Protein AF-A0AAV7DF45-F1 (afdb_monomer_lite)

Foldseek 3Di:
DVVVVVVLVVVVVVVVPPPDPDDDDDPDQPDDDDDDDDDLQQVVPVVCPVVDPAAEAEDEDLVVVVVVLVVDADVVGQPPCCCVVPVVVVSVVSVVVVVVVVVRYHYDHPVDDPCVVCVVVVVVVVVSVVVVSD

InterPro domains:
  IPR027417 P-loop containing nucleoside triphosphate hydrolase [G3DSA:3.40.50.300] (1-129)
  IPR027417 P-loop containing nucleoside triphosphate hydrolase [SSF52540] (28-126)

Radius of gyration: 19.17 Å; chains: 1; bounding box: 37×29×60 Å

pLDDT: mean 87.9, std 15.44, range [40.44, 98.56]

Structure (mmCIF, N/CA/C/O backbone):
data_AF-A0AAV7DF45-F1
#
_entry.id   AF-A0AAV7DF45-F1
#
loop_
_atom_site.group_PDB
_atom_site.id
_atom_site.type_symbol
_atom_site.label_atom_id
_atom_site.label_alt_id
_atom_site.label_comp_id
_atom_site.label_asym_id
_atom_site.label_entity_id
_atom_site.label_seq_id
_atom_site.pdbx_PDB_ins_code
_atom_site.Cartn_x
_atom_site.Cartn_y
_atom_site.Cartn_z
_atom_site.occupancy
_atom_site.B_iso_or_equiv
_atom_site.auth_seq_id
_atom_site.auth_comp_id
_atom_site.auth_asym_id
_atom_site.auth_atom_id
_atom_site.pdbx_PDB_model_num
ATOM 1 N N . MET A 1 1 ? -12.153 -10.840 -4.370 1.00 81.19 1 MET A N 1
ATOM 2 C CA . MET A 1 1 ? -12.386 -9.988 -3.184 1.00 81.19 1 MET A CA 1
ATOM 3 C C . MET A 1 1 ? -13.538 -10.511 -2.330 1.00 81.19 1 MET A C 1
ATOM 5 O O . MET A 1 1 ? -13.431 -10.400 -1.124 1.00 81.19 1 MET A O 1
ATOM 9 N N . GLU A 1 2 ? -14.529 -11.211 -2.898 1.00 88.38 2 GLU A N 1
ATOM 10 C CA . GLU A 1 2 ? -15.596 -11.878 -2.118 1.00 88.38 2 GLU A CA 1
ATOM 11 C C . GLU A 1 2 ? -15.096 -12.849 -1.033 1.00 88.38 2 GLU A C 1
ATOM 13 O O . GLU A 1 2 ? -15.542 -12.775 0.105 1.00 88.38 2 GLU A O 1
ATOM 18 N N . ALA A 1 3 ? -14.129 -13.722 -1.343 1.00 90.75 3 ALA A N 1
ATOM 19 C CA . ALA A 1 3 ? -13.563 -14.637 -0.342 1.00 90.75 3 ALA A CA 1
ATOM 20 C C . ALA A 1 3 ? -12.912 -13.878 0.831 1.00 90.75 3 ALA A C 1
ATOM 22 O O . ALA A 1 3 ? -13.199 -14.162 1.988 1.00 90.75 3 ALA A O 1
ATOM 23 N N . MET A 1 4 ? -12.130 -12.835 0.524 1.00 90.81 4 MET A N 1
ATOM 24 C CA . MET A 1 4 ? -11.549 -11.938 1.528 1.00 90.81 4 MET A CA 1
ATOM 25 C C . MET A 1 4 ? -12.639 -11.268 2.377 1.00 90.81 4 MET A C 1
ATOM 27 O O . MET A 1 4 ? -12.496 -11.207 3.593 1.00 90.81 4 MET A O 1
ATOM 31 N N . MET A 1 5 ? -13.737 -10.805 1.772 1.00 91.38 5 MET A N 1
ATOM 32 C CA . MET A 1 5 ? -14.862 -10.245 2.528 1.00 91.38 5 MET A CA 1
ATOM 33 C C . MET A 1 5 ? -15.516 -11.254 3.451 1.00 91.38 5 MET A C 1
ATOM 35 O O . MET A 1 5 ? -15.799 -10.923 4.597 1.00 91.38 5 MET A O 1
ATOM 39 N N . SER A 1 6 ? -15.751 -12.473 2.971 1.00 92.06 6 SER A N 1
ATOM 40 C CA . SER A 1 6 ? -16.312 -13.544 3.789 1.00 92.06 6 SER A CA 1
ATOM 41 C C . SER A 1 6 ? -15.439 -13.803 5.019 1.00 92.06 6 SER A C 1
ATOM 43 O O . SER A 1 6 ? -15.954 -13.884 6.134 1.00 92.06 6 SER A O 1
ATOM 45 N N . ASP A 1 7 ? -14.119 -13.859 4.836 1.00 92.25 7 ASP A N 1
ATOM 46 C CA . ASP A 1 7 ? -13.169 -14.056 5.931 1.00 92.25 7 ASP A CA 1
ATOM 47 C C . ASP A 1 7 ? -13.180 -12.877 6.912 1.00 92.25 7 ASP A C 1
ATOM 49 O O . ASP A 1 7 ? -13.249 -13.075 8.125 1.00 92.25 7 ASP A O 1
ATOM 53 N N . ILE A 1 8 ? -13.163 -11.644 6.399 1.00 92.12 8 ILE A N 1
ATOM 54 C CA . ILE A 1 8 ? -13.236 -10.417 7.202 1.00 92.12 8 ILE A CA 1
ATOM 55 C C . ILE A 1 8 ? -14.508 -10.405 8.049 1.00 92.12 8 ILE A C 1
ATOM 57 O O . ILE A 1 8 ? -14.439 -10.218 9.264 1.00 92.12 8 ILE A O 1
ATOM 61 N N . LEU A 1 9 ? -15.666 -10.640 7.430 1.00 90.75 9 LEU A N 1
ATOM 62 C CA . LEU A 1 9 ? -16.949 -10.647 8.125 1.00 90.75 9 LEU A CA 1
ATOM 63 C C . LEU A 1 9 ? -16.987 -11.749 9.181 1.00 90.75 9 LEU A C 1
ATOM 65 O O . LEU A 1 9 ? -17.373 -11.471 10.312 1.00 90.75 9 LEU A O 1
ATOM 69 N N . SER A 1 10 ? -16.503 -12.953 8.858 1.00 91.12 10 SER A N 1
ATOM 70 C CA . SER A 1 10 ? -16.414 -14.056 9.817 1.00 91.12 10 SER A CA 1
ATOM 71 C C . SER A 1 10 ? -15.568 -13.690 11.040 1.00 91.12 10 SER A C 1
ATOM 73 O O . SER A 1 10 ? -15.953 -14.019 12.165 1.00 91.12 10 SER A O 1
ATOM 75 N N . ARG A 1 11 ? -14.430 -13.006 10.849 1.00 88.44 11 ARG A N 1
ATOM 76 C CA . ARG A 1 11 ? -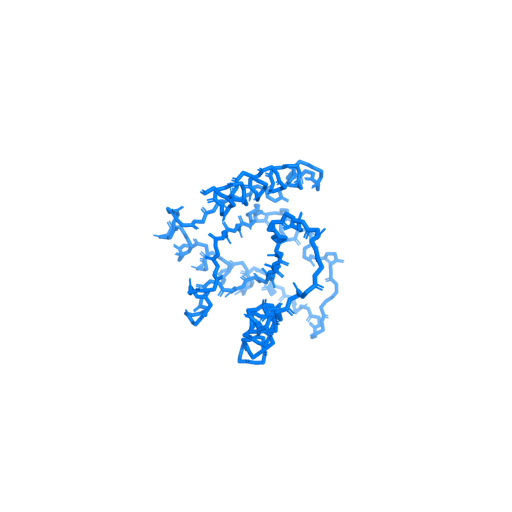13.569 -12.538 11.949 1.00 88.44 11 ARG A CA 1
ATOM 77 C C . ARG A 1 11 ? -14.282 -11.489 12.798 1.00 88.44 11 ARG A C 1
ATOM 79 O O . ARG A 1 11 ? -14.282 -11.598 14.020 1.00 88.44 11 ARG A O 1
ATOM 86 N N . ILE A 1 12 ? -14.938 -10.519 12.164 1.00 87.12 12 ILE A N 1
ATOM 87 C CA . ILE A 1 12 ? -15.689 -9.468 12.864 1.00 87.12 12 ILE A CA 1
ATOM 88 C C . ILE A 1 12 ? -16.836 -10.076 13.686 1.00 87.12 12 ILE A C 1
ATOM 90 O O . ILE A 1 12 ? -17.023 -9.709 14.845 1.00 87.12 12 ILE A O 1
ATOM 94 N N . THR A 1 13 ? -17.591 -11.029 13.131 1.00 85.06 13 THR A N 1
ATOM 95 C CA . THR A 1 13 ? -18.715 -11.664 13.837 1.00 85.06 13 THR A CA 1
ATOM 96 C C . THR A 1 13 ? -18.266 -12.567 14.978 1.00 85.06 13 THR A C 1
ATOM 98 O O . THR A 1 13 ? -18.916 -12.578 16.020 1.00 85.06 13 THR A O 1
ATOM 101 N N . GLN A 1 14 ? -17.150 -13.291 14.819 1.00 80.81 14 GLN A N 1
ATOM 102 C CA . GLN A 1 14 ? -16.627 -14.181 15.859 1.00 80.81 14 GLN A CA 1
ATOM 103 C C . GLN A 1 14 ? -16.321 -13.416 17.153 1.00 80.81 14 GLN A C 1
ATOM 105 O O . GLN A 1 14 ? -16.630 -13.908 18.232 1.00 80.81 14 GLN A O 1
ATOM 110 N N . HIS A 1 15 ? -15.778 -12.202 17.044 1.00 69.88 15 HIS A N 1
ATOM 111 C CA . HIS A 1 15 ? -15.448 -11.378 18.207 1.00 69.88 15 HIS A CA 1
ATOM 112 C C . HIS A 1 15 ? -16.638 -10.571 18.750 1.00 69.88 15 HIS A C 1
ATOM 114 O O . HIS A 1 15 ? -16.651 -10.259 19.937 1.00 69.88 15 HIS A O 1
ATOM 120 N N . LYS A 1 16 ? -17.675 -10.305 17.938 1.00 63.22 16 LYS A N 1
ATOM 121 C CA . LYS A 1 16 ? -18.944 -9.711 18.409 1.00 63.22 16 LYS A CA 1
ATOM 122 C C . LYS A 1 16 ? -19.823 -10.691 19.205 1.00 63.2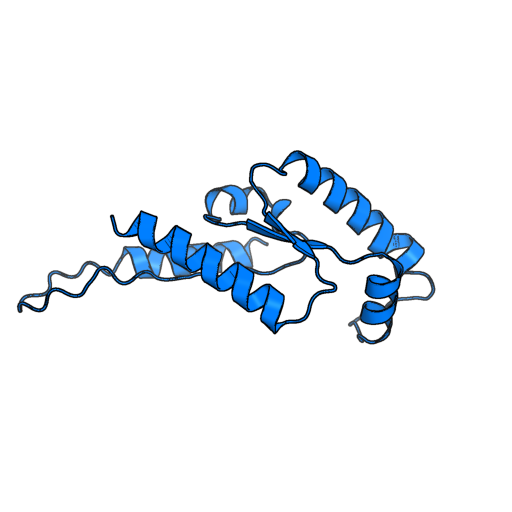2 16 LYS A C 1
ATOM 124 O O . LYS A 1 16 ? -20.678 -10.247 19.959 1.00 63.22 16 LYS A O 1
ATOM 129 N N . GLY A 1 17 ? -19.636 -12.005 19.042 1.00 51.41 17 GLY A N 1
ATOM 130 C CA . GLY A 1 17 ? -20.453 -13.054 19.674 1.00 51.41 17 GLY A CA 1
ATOM 131 C C . GLY A 1 17 ? -19.951 -13.586 21.025 1.00 51.41 17 GLY A C 1
ATOM 132 O O . GLY A 1 17 ? -20.523 -14.545 21.536 1.00 51.41 17 GLY A O 1
ATOM 133 N N . THR A 1 18 ? -18.890 -13.008 21.597 1.00 47.09 18 THR A N 1
ATOM 134 C CA . THR A 1 18 ? -18.217 -13.516 22.814 1.00 47.09 18 THR A CA 1
ATOM 135 C C . THR A 1 18 ? -18.643 -12.836 24.120 1.00 47.09 18 THR A C 1
ATOM 137 O O . THR A 1 18 ? -17.937 -12.937 25.119 1.00 47.09 18 THR A O 1
ATOM 140 N N . GLU A 1 19 ? -19.806 -12.186 24.167 1.00 48.19 19 GLU A N 1
ATOM 141 C CA . GLU A 1 19 ? -20.439 -11.807 25.438 1.00 48.19 19 GLU A CA 1
ATOM 142 C C . GLU A 1 19 ? -21.160 -13.029 26.041 1.00 48.19 19 GLU A C 1
ATOM 144 O O . GLU A 1 19 ? -22.374 -13.188 25.938 1.00 48.19 19 GLU A O 1
ATOM 149 N N . GLN A 1 20 ? -20.407 -13.954 26.646 1.00 44.03 20 GLN A N 1
ATOM 150 C CA . GLN A 1 20 ? -20.989 -14.957 27.547 1.00 44.03 20 GLN A CA 1
ATOM 151 C C . GLN A 1 20 ? -21.241 -14.341 28.935 1.00 44.03 20 GLN A C 1
ATOM 153 O O . GLN A 1 20 ? -20.422 -13.545 29.399 1.00 44.03 20 GLN A O 1
ATOM 158 N N . PRO A 1 21 ? -22.310 -14.739 29.654 1.00 40.44 21 PRO A N 1
ATOM 159 C CA . PRO A 1 21 ? -22.522 -14.326 31.036 1.00 40.44 21 PRO A CA 1
ATOM 160 C C . PRO A 1 21 ? -21.474 -15.001 31.931 1.00 40.44 21 PRO A C 1
ATOM 162 O O . PRO A 1 21 ? -21.650 -16.135 32.374 1.00 40.44 21 PRO A O 1
ATOM 165 N N . GLN A 1 22 ? -20.356 -14.321 32.185 1.00 47.09 22 GLN A N 1
ATOM 166 C CA . GLN A 1 22 ? -19.362 -14.791 33.142 1.00 47.09 22 GLN A CA 1
ATOM 167 C C . GLN A 1 22 ? -19.841 -14.499 34.567 1.00 47.09 22 GLN A C 1
ATOM 169 O O . GLN A 1 22 ? -19.788 -13.378 35.068 1.00 47.09 22 GLN A O 1
ATOM 174 N N . THR A 1 23 ? -20.320 -15.543 35.241 1.00 45.78 23 THR A N 1
ATOM 175 C CA . THR A 1 23 ? -20.281 -15.628 36.701 1.00 45.78 23 THR A CA 1
ATOM 176 C C . THR A 1 23 ? -18.821 -15.712 37.148 1.00 45.78 23 THR A C 1
ATOM 178 O O . THR A 1 23 ? -18.109 -16.603 36.685 1.00 45.78 23 THR A O 1
ATOM 181 N N . SER A 1 24 ? -18.441 -14.842 38.093 1.00 48.34 24 SER A N 1
ATOM 182 C CA . SER A 1 24 ? -17.138 -14.650 38.776 1.00 48.34 24 SER A CA 1
ATOM 183 C C . SER A 1 24 ? -16.428 -13.357 38.363 1.00 48.34 24 SER A C 1
ATOM 185 O O . SER A 1 24 ? -16.043 -13.161 37.218 1.00 48.34 24 SER A O 1
ATOM 187 N N . GLN A 1 25 ? -16.291 -12.464 39.341 1.00 50.81 25 GLN A N 1
ATOM 188 C CA . GLN A 1 25 ? -15.762 -11.109 39.241 1.00 50.81 25 GLN A CA 1
ATOM 189 C C . GLN A 1 25 ? -14.252 -11.089 38.949 1.00 50.81 25 GLN A C 1
ATOM 191 O O . GLN A 1 25 ? -13.446 -11.091 39.871 1.00 50.81 25 GLN A O 1
ATOM 196 N N . GLU A 1 26 ? -13.880 -10.935 37.684 1.00 49.22 26 GLU A N 1
ATOM 197 C CA . GLU A 1 26 ? -12.693 -10.175 37.288 1.00 49.22 26 GLU A CA 1
ATOM 198 C C . GLU A 1 26 ? -13.156 -9.170 36.232 1.00 49.22 26 GLU A C 1
ATOM 200 O O . GLU A 1 26 ? -13.694 -9.549 35.194 1.00 49.22 26 GLU A O 1
ATOM 205 N N . LYS A 1 27 ? -13.028 -7.865 36.512 1.00 45.59 27 LYS A N 1
ATOM 206 C CA . LYS A 1 27 ? -13.249 -6.830 35.494 1.00 45.59 27 LYS A CA 1
ATOM 207 C C . LYS A 1 27 ? -12.144 -6.987 34.451 1.00 45.59 27 LYS A C 1
ATOM 209 O O . LYS A 1 27 ? -11.067 -6.423 34.615 1.00 45.59 27 LYS A O 1
ATOM 214 N N . CYS A 1 28 ? -12.397 -7.785 33.420 1.00 47.97 28 CYS A N 1
ATOM 215 C CA . CYS A 1 28 ? -11.568 -7.784 32.230 1.00 47.97 28 CYS A CA 1
ATOM 216 C C . CYS A 1 28 ? -11.737 -6.400 31.593 1.00 47.97 28 CYS A C 1
ATOM 218 O O . CYS A 1 28 ? -12.858 -5.995 31.277 1.00 47.97 28 CYS A O 1
ATOM 220 N N . ASP A 1 29 ? -10.646 -5.643 31.508 1.00 58.66 29 ASP A N 1
ATOM 221 C CA . ASP A 1 29 ? -10.604 -4.385 30.762 1.00 58.66 29 ASP A CA 1
ATOM 222 C C . ASP A 1 29 ? -11.126 -4.656 29.336 1.00 58.66 29 ASP A C 1
ATOM 224 O O . ASP A 1 29 ? -10.844 -5.743 28.813 1.00 58.66 29 ASP A O 1
ATOM 228 N N . PRO A 1 30 ? -11.896 -3.758 28.691 1.00 61.81 30 PRO A N 1
ATOM 229 C CA . PRO A 1 30 ? -12.407 -4.002 27.347 1.00 61.81 30 PRO A CA 1
ATOM 230 C C . PRO A 1 30 ? -11.245 -4.322 26.401 1.00 61.81 30 PRO A C 1
ATOM 232 O O . PRO A 1 30 ? -10.439 -3.458 26.054 1.00 61.81 30 PRO A O 1
ATOM 235 N N . SER A 1 31 ? -11.115 -5.585 26.000 1.00 73.62 31 SER A N 1
ATOM 236 C CA . SER A 1 31 ? -10.023 -6.008 25.133 1.00 73.62 31 SER A CA 1
ATOM 237 C C . SER A 1 31 ? -10.305 -5.554 23.702 1.00 73.62 31 SER A C 1
ATOM 239 O O . SER A 1 31 ? -11.250 -6.026 23.068 1.00 73.62 31 SER A O 1
ATOM 241 N N . VAL A 1 32 ? -9.477 -4.649 23.178 1.00 83.06 32 VAL A N 1
ATOM 242 C CA . VAL A 1 32 ? -9.569 -4.180 21.789 1.00 83.06 32 VAL A CA 1
ATOM 243 C C . VAL A 1 32 ? -8.900 -5.199 20.866 1.00 83.06 32 VAL A C 1
ATOM 245 O O . VAL A 1 32 ? -7.722 -5.523 21.029 1.00 83.06 32 VAL A O 1
ATOM 248 N N . HIS A 1 33 ? -9.641 -5.693 19.875 1.00 87.56 33 HIS A N 1
ATOM 249 C CA . HIS A 1 33 ? -9.112 -6.565 18.826 1.00 87.56 33 HIS A CA 1
ATOM 250 C C . HIS A 1 33 ? -8.793 -5.757 17.565 1.00 87.56 33 HIS A C 1
ATOM 252 O O . HIS A 1 33 ? -9.588 -4.923 17.142 1.00 87.56 33 HIS A O 1
ATOM 258 N N . PHE A 1 34 ? -7.652 -6.041 16.934 1.00 90.44 34 PHE A N 1
ATOM 259 C CA . PHE A 1 34 ? -7.227 -5.385 15.697 1.00 90.44 34 PHE A CA 1
ATOM 260 C C . PHE A 1 34 ? -7.262 -6.362 14.523 1.00 90.44 34 PHE A C 1
ATOM 262 O O . PHE A 1 34 ? -6.749 -7.478 14.622 1.00 90.44 34 PHE A O 1
ATOM 269 N N . LEU A 1 35 ? -7.807 -5.914 13.392 1.00 93.62 35 LEU A N 1
ATOM 270 C CA . LEU A 1 35 ? -7.731 -6.607 12.110 1.00 93.62 35 LEU A CA 1
ATOM 271 C C . LEU A 1 35 ? -6.996 -5.711 11.110 1.00 93.62 35 LEU A C 1
ATOM 273 O O . LEU A 1 35 ? -7.460 -4.619 10.792 1.00 93.62 35 LEU A O 1
ATOM 277 N N . ILE A 1 36 ? -5.848 -6.173 10.613 1.00 95.00 36 ILE A N 1
ATOM 278 C CA . ILE A 1 36 ? -5.086 -5.478 9.570 1.00 95.00 36 ILE A CA 1
ATOM 279 C C . ILE A 1 36 ? -5.378 -6.159 8.238 1.00 95.00 36 ILE A C 1
ATOM 281 O O . ILE A 1 36 ? -5.153 -7.359 8.085 1.00 95.00 36 ILE A O 1
ATOM 285 N N . ILE A 1 37 ? -5.861 -5.379 7.275 1.00 95.62 37 ILE A N 1
ATOM 286 C CA . ILE A 1 37 ? -6.119 -5.824 5.906 1.00 95.62 37 ILE A CA 1
ATOM 287 C C . ILE A 1 37 ? -5.135 -5.076 5.007 1.00 95.62 37 ILE A C 1
ATOM 289 O O . ILE A 1 37 ? -5.096 -3.846 5.020 1.00 95.62 37 ILE A O 1
ATOM 293 N N . GLU A 1 38 ? -4.331 -5.812 4.242 1.00 95.50 38 GLU A N 1
ATOM 294 C CA . GLU A 1 38 ? -3.299 -5.248 3.368 1.00 95.50 38 GLU A CA 1
ATOM 295 C C . GLU A 1 38 ? -3.489 -5.698 1.913 1.00 95.50 38 GLU A C 1
ATOM 297 O O . GLU A 1 38 ? -3.977 -6.796 1.638 1.00 95.50 38 GLU A O 1
ATOM 302 N N . GLY A 1 39 ? -3.192 -4.800 0.975 1.00 95.56 39 GLY A N 1
ATOM 303 C CA . GLY A 1 39 ? -3.368 -5.034 -0.452 1.00 95.56 39 GLY A CA 1
ATOM 304 C C . GLY A 1 39 ? -3.302 -3.744 -1.270 1.00 95.56 39 GLY A C 1
ATOM 305 O O . GLY A 1 39 ? -3.607 -2.656 -0.787 1.00 95.56 39 GLY A O 1
ATOM 306 N N . PHE A 1 40 ? -2.916 -3.860 -2.541 1.00 94.62 40 PHE A N 1
ATOM 307 C CA . PHE A 1 40 ? -2.583 -2.706 -3.388 1.00 94.62 40 PHE A CA 1
ATOM 308 C C . PHE A 1 40 ? -3.782 -2.024 -4.076 1.00 94.62 40 PHE A C 1
ATOM 310 O O . PHE A 1 40 ? -3.580 -1.010 -4.733 1.00 94.62 40 PHE A O 1
ATOM 317 N N . LEU A 1 41 ? -5.003 -2.567 -3.957 1.00 94.25 41 LEU A N 1
ATOM 318 C CA . LEU A 1 41 ? -6.241 -2.013 -4.547 1.00 94.25 41 LEU A CA 1
ATOM 319 C C . LEU A 1 41 ? -7.457 -2.096 -3.603 1.00 94.25 41 LEU A C 1
ATOM 321 O O . LEU A 1 41 ? -8.598 -2.048 -4.062 1.00 94.25 41 LEU A O 1
ATOM 325 N N . LEU A 1 42 ? -7.243 -2.240 -2.290 1.00 93.50 42 LEU A N 1
ATOM 326 C CA . LEU A 1 42 ? -8.328 -2.481 -1.324 1.00 93.50 42 LEU A CA 1
ATOM 327 C C . LEU A 1 42 ? -9.446 -1.430 -1.404 1.00 93.50 42 LEU A C 1
ATOM 329 O O . LEU A 1 42 ? -10.623 -1.773 -1.425 1.00 93.50 42 LEU A O 1
ATOM 333 N N . TYR A 1 43 ? -9.074 -0.156 -1.521 1.00 91.75 43 TYR A N 1
ATOM 334 C CA . TYR A 1 43 ? -10.001 0.981 -1.493 1.00 91.75 43 TYR A CA 1
ATOM 335 C C . TYR A 1 43 ? -10.826 1.168 -2.777 1.00 91.75 43 TYR A C 1
ATOM 337 O O . TYR A 1 43 ? -11.624 2.093 -2.866 1.00 91.75 43 TYR A O 1
ATOM 345 N N . HIS A 1 44 ? -10.653 0.314 -3.790 1.00 89.38 44 HIS A N 1
ATOM 346 C CA . HIS A 1 44 ? -11.556 0.281 -4.949 1.00 89.38 44 HIS A CA 1
ATOM 347 C C . HIS A 1 44 ? -12.790 -0.579 -4.710 1.00 89.38 44 HIS A C 1
ATOM 349 O O . HIS A 1 44 ? -13.808 -0.436 -5.394 1.00 89.38 44 HIS A O 1
ATOM 355 N N . TYR A 1 45 ? -12.695 -1.511 -3.773 1.00 91.06 45 TYR A N 1
ATOM 356 C CA . TYR A 1 45 ? -13.739 -2.478 -3.546 1.00 91.06 45 TYR A CA 1
ATOM 357 C C . TYR A 1 45 ? -14.694 -1.952 -2.480 1.00 91.06 45 TYR A C 1
ATOM 359 O O . TYR A 1 45 ? -14.501 -2.154 -1.286 1.00 91.06 45 TYR A O 1
ATOM 367 N N . LYS A 1 46 ? -15.736 -1.262 -2.957 1.00 89.94 46 LYS A N 1
ATOM 368 C CA . LYS A 1 46 ? -16.730 -0.543 -2.144 1.00 89.94 46 LYS A CA 1
ATOM 369 C C . LYS A 1 46 ? -17.256 -1.299 -0.916 1.00 89.94 46 LYS A C 1
ATOM 371 O O . LYS A 1 46 ? -17.425 -0.647 0.106 1.00 89.94 46 LYS A O 1
ATOM 376 N N . PRO A 1 47 ? -17.494 -2.628 -0.943 1.00 91.00 47 PRO A N 1
ATOM 377 C CA . PRO A 1 47 ? -17.950 -3.327 0.261 1.00 91.00 47 PRO A CA 1
ATOM 378 C C . PRO A 1 47 ? -16.970 -3.267 1.445 1.00 91.00 47 PRO A C 1
ATOM 380 O O . PRO A 1 47 ? -17.389 -3.450 2.582 1.00 91.00 47 PRO A O 1
ATOM 383 N N . LEU A 1 48 ? -15.682 -2.984 1.212 1.00 89.81 48 LEU A N 1
ATOM 384 C CA . LEU A 1 48 ? -14.705 -2.758 2.282 1.00 89.81 48 LEU A CA 1
ATOM 385 C C . LEU A 1 48 ? -14.782 -1.354 2.899 1.00 89.81 48 LEU A C 1
ATOM 387 O O . LEU A 1 48 ? -14.213 -1.137 3.968 1.00 89.81 48 LEU A O 1
ATOM 391 N N . ASP A 1 49 ? -15.465 -0.394 2.270 1.00 88.62 49 ASP A N 1
ATOM 392 C CA . ASP A 1 49 ? -15.490 0.991 2.755 1.00 88.62 49 ASP A CA 1
ATOM 393 C C . ASP A 1 49 ? -16.098 1.103 4.155 1.00 88.62 49 ASP A C 1
ATOM 395 O O . ASP A 1 49 ? -15.669 1.957 4.927 1.00 88.62 49 ASP A O 1
ATOM 399 N N . GLU A 1 50 ? -17.041 0.227 4.500 1.00 87.25 50 GLU A N 1
ATOM 400 C CA . GLU A 1 50 ? -17.706 0.187 5.809 1.00 87.25 50 GLU A CA 1
ATOM 401 C C . GLU A 1 50 ? -16.912 -0.590 6.872 1.00 87.25 50 GLU A C 1
ATOM 403 O O . GLU A 1 50 ? -17.272 -0.566 8.045 1.00 87.25 50 GLU A O 1
ATOM 408 N N . VAL A 1 51 ? -15.830 -1.272 6.479 1.00 90.50 51 VAL A N 1
ATOM 409 C CA . VAL A 1 51 ? -15.029 -2.119 7.377 1.00 90.50 51 VAL A CA 1
ATOM 410 C C . VAL A 1 51 ? -13.867 -1.355 8.013 1.00 90.50 51 VAL A C 1
ATOM 412 O O . VAL A 1 51 ? -13.449 -1.684 9.118 1.00 90.50 51 VAL A O 1
ATOM 415 N N . PHE A 1 52 ? -13.298 -0.365 7.322 1.00 92.44 52 PHE A N 1
ATOM 416 C CA . PHE A 1 52 ? -12.070 0.281 7.787 1.00 92.44 52 PHE A CA 1
ATOM 417 C C . PHE A 1 52 ? -12.327 1.419 8.781 1.00 92.44 52 PHE A C 1
ATOM 419 O O . PHE A 1 52 ? -12.848 2.476 8.398 1.00 92.44 52 PHE A O 1
ATOM 426 N N . ASP A 1 53 ? -11.810 1.256 9.998 1.00 92.44 53 ASP A N 1
ATOM 427 C CA . ASP A 1 53 ? -11.677 2.340 10.977 1.00 92.44 53 ASP A CA 1
ATOM 428 C C . ASP A 1 53 ? -10.552 3.308 10.580 1.00 92.44 53 ASP A C 1
ATOM 430 O O . ASP A 1 53 ? -10.762 4.514 10.494 1.00 92.44 53 ASP A O 1
ATOM 434 N N . GLN A 1 54 ? -9.376 2.765 10.243 1.00 94.00 54 GLN A N 1
ATOM 435 C CA . GLN A 1 54 ? -8.194 3.515 9.808 1.00 94.00 54 GLN A CA 1
ATOM 436 C C . GLN A 1 54 ? -7.740 3.067 8.414 1.00 94.00 54 GLN A C 1
ATOM 438 O O . GLN A 1 54 ? -7.834 1.891 8.058 1.00 94.00 54 GLN A O 1
ATOM 443 N N . ARG A 1 55 ? -7.232 4.008 7.608 1.00 96.44 55 ARG A N 1
ATOM 444 C CA . ARG A 1 55 ? -6.753 3.754 6.238 1.00 96.44 55 ARG A CA 1
ATOM 445 C C . ARG A 1 55 ? -5.374 4.372 6.033 1.00 96.44 55 ARG A C 1
ATOM 447 O O . ARG A 1 55 ? -5.196 5.572 6.237 1.00 96.44 55 ARG A O 1
ATOM 454 N N . TYR A 1 56 ? -4.429 3.562 5.568 1.00 97.44 56 TYR A N 1
ATOM 455 C CA . TYR A 1 56 ? -3.052 3.965 5.296 1.00 97.44 56 TYR A CA 1
ATOM 456 C C . TYR A 1 56 ? -2.690 3.642 3.850 1.00 97.44 56 TYR A C 1
ATOM 458 O O . TYR A 1 56 ? -2.980 2.552 3.360 1.00 97.44 56 TYR A O 1
ATOM 466 N N . PHE A 1 57 ? -2.015 4.567 3.172 1.00 97.69 57 PHE A N 1
ATOM 467 C CA . PHE A 1 57 ? -1.614 4.392 1.780 1.00 97.69 57 PHE A CA 1
ATOM 468 C C . PHE A 1 57 ? -0.130 4.697 1.588 1.00 97.69 57 PHE A C 1
ATOM 470 O O . PHE A 1 57 ? 0.296 5.847 1.682 1.00 97.69 57 PHE A O 1
ATOM 477 N N . LEU A 1 58 ? 0.667 3.668 1.295 1.00 97.94 58 LEU A N 1
ATOM 478 C CA . LEU A 1 58 ? 2.099 3.821 1.036 1.00 97.94 58 LEU A CA 1
ATOM 479 C C . LEU A 1 58 ? 2.345 4.348 -0.381 1.00 97.94 58 LEU A C 1
ATOM 481 O O . LEU A 1 58 ? 1.901 3.770 -1.373 1.00 97.94 58 LEU A O 1
ATOM 485 N N . THR A 1 59 ? 3.113 5.428 -0.478 1.00 97.75 59 THR A N 1
ATOM 486 C CA . THR A 1 59 ? 3.564 6.004 -1.746 1.00 97.75 59 THR A CA 1
ATOM 487 C C . THR A 1 59 ? 5.064 5.824 -1.906 1.00 97.75 59 THR A C 1
ATOM 489 O O . THR A 1 59 ? 5.823 5.989 -0.957 1.00 97.75 59 THR A O 1
ATOM 492 N N . VAL A 1 60 ? 5.504 5.466 -3.110 1.00 98.06 60 VAL A N 1
ATOM 493 C CA . VAL A 1 60 ? 6.925 5.331 -3.449 1.00 98.06 60 VAL A CA 1
ATOM 494 C C . VAL A 1 60 ? 7.147 6.016 -4.800 1.00 98.06 60 VAL A C 1
ATOM 496 O O . VAL A 1 60 ? 6.342 5.799 -5.710 1.00 98.06 60 VAL A O 1
ATOM 499 N N . PRO A 1 61 ? 8.194 6.846 -4.962 1.00 98.25 61 PRO A N 1
ATOM 500 C CA . PRO A 1 61 ? 8.535 7.440 -6.251 1.00 98.25 61 PRO A CA 1
ATOM 501 C C . PRO A 1 61 ? 8.802 6.380 -7.324 1.00 98.25 61 PRO A C 1
ATOM 503 O O . PRO A 1 61 ? 9.259 5.279 -7.017 1.00 98.25 61 PRO A O 1
ATOM 506 N N . TYR A 1 62 ? 8.552 6.740 -8.585 1.00 98.56 62 TYR A N 1
ATOM 507 C CA . TYR A 1 62 ? 8.670 5.856 -9.750 1.00 98.56 62 TYR A CA 1
ATOM 508 C C . TYR A 1 62 ? 9.970 5.040 -9.761 1.00 98.56 62 TYR A C 1
ATOM 510 O O . TYR A 1 62 ? 9.913 3.813 -9.806 1.00 98.56 62 TYR A O 1
ATOM 518 N N . GLU A 1 63 ? 11.121 5.710 -9.650 1.00 98.44 63 GLU A N 1
ATOM 519 C CA . GLU A 1 63 ? 12.436 5.062 -9.755 1.00 98.44 63 GLU A CA 1
ATOM 520 C C . GLU A 1 63 ? 12.644 4.002 -8.673 1.00 98.44 63 GLU A C 1
ATOM 522 O O . GLU A 1 63 ? 13.018 2.863 -8.953 1.00 98.44 63 GLU A O 1
ATOM 527 N N . GLU A 1 64 ? 12.325 4.343 -7.425 1.00 98.38 64 GLU A N 1
ATOM 528 C CA . GLU A 1 64 ? 12.476 3.420 -6.305 1.00 98.38 64 GLU A CA 1
ATOM 529 C C . GLU A 1 64 ? 11.462 2.270 -6.384 1.00 98.38 64 GLU A C 1
ATOM 531 O O . GLU A 1 64 ? 11.791 1.123 -6.081 1.00 98.38 64 GLU A O 1
ATOM 536 N N . CYS A 1 65 ? 10.238 2.540 -6.847 1.00 98.38 65 CYS A N 1
ATOM 537 C CA . CYS A 1 65 ? 9.227 1.509 -7.059 1.00 98.38 65 CYS A CA 1
ATOM 538 C C . CYS A 1 65 ? 9.665 0.517 -8.147 1.00 98.38 65 CYS A C 1
ATOM 540 O O . CYS A 1 65 ? 9.617 -0.696 -7.925 1.00 98.38 65 CYS A O 1
ATOM 542 N N . LYS A 1 66 ? 10.162 1.024 -9.282 1.00 98.31 66 LYS A N 1
ATOM 543 C CA . LYS A 1 66 ? 10.683 0.219 -10.391 1.00 98.31 66 LYS A CA 1
ATOM 544 C C . LYS A 1 66 ? 11.863 -0.635 -9.946 1.00 98.31 66 LYS A C 1
ATOM 546 O O . LYS A 1 66 ? 11.872 -1.837 -10.204 1.00 98.31 66 LYS A O 1
ATOM 551 N N . ARG A 1 67 ? 12.810 -0.039 -9.210 1.00 98.06 67 ARG A N 1
ATOM 552 C CA . ARG A 1 67 ? 13.976 -0.732 -8.645 1.00 98.06 67 ARG A CA 1
ATOM 553 C C . ARG A 1 67 ? 13.573 -1.842 -7.673 1.00 98.06 67 ARG A C 1
ATOM 555 O O . ARG A 1 67 ? 14.125 -2.931 -7.732 1.00 98.06 67 ARG A O 1
ATOM 562 N N . ARG A 1 68 ? 12.609 -1.605 -6.777 1.00 97.56 68 ARG A N 1
ATOM 563 C CA . ARG A 1 68 ? 12.108 -2.648 -5.861 1.00 97.56 68 ARG A CA 1
ATOM 564 C C . ARG A 1 68 ? 11.389 -3.760 -6.623 1.00 97.56 68 ARG A C 1
ATOM 566 O O . ARG A 1 68 ? 11.647 -4.934 -6.368 1.00 97.56 68 ARG A O 1
ATOM 573 N N . ARG A 1 69 ? 10.514 -3.407 -7.569 1.00 97.56 69 ARG A N 1
ATOM 574 C CA . ARG A 1 69 ? 9.751 -4.372 -8.372 1.00 97.56 69 ARG A CA 1
ATOM 575 C C . ARG A 1 69 ? 10.663 -5.277 -9.194 1.00 97.56 69 ARG A C 1
ATOM 577 O O . ARG A 1 69 ? 10.442 -6.480 -9.183 1.00 97.56 69 ARG A O 1
ATOM 584 N N . SER A 1 70 ? 11.708 -4.739 -9.822 1.00 95.94 70 SER A N 1
ATOM 585 C CA . SER A 1 70 ? 12.641 -5.540 -10.626 1.00 95.94 70 SER A CA 1
ATOM 586 C C . SER A 1 70 ? 13.434 -6.570 -9.814 1.00 95.94 70 SER A C 1
ATOM 588 O O . SER A 1 70 ? 13.909 -7.548 -10.381 1.00 95.94 70 SER A O 1
ATOM 590 N N . THR A 1 71 ? 13.549 -6.393 -8.492 1.00 96.88 71 THR A N 1
ATOM 591 C CA . THR A 1 71 ? 14.161 -7.393 -7.596 1.00 96.88 71 THR A CA 1
ATOM 592 C C . THR A 1 71 ? 13.197 -8.492 -7.145 1.00 96.88 71 THR A C 1
ATOM 594 O O . THR A 1 71 ? 13.628 -9.473 -6.541 1.00 96.88 71 THR A O 1
ATOM 597 N N . ARG A 1 72 ? 11.894 -8.347 -7.415 1.00 96.88 72 ARG A N 1
ATOM 598 C CA . ARG A 1 72 ? 10.864 -9.314 -7.030 1.00 96.88 72 ARG A CA 1
ATOM 599 C C . ARG A 1 72 ? 10.501 -10.199 -8.218 1.00 96.88 72 ARG A C 1
ATOM 601 O O . ARG A 1 72 ? 10.217 -9.705 -9.303 1.00 96.88 72 ARG A O 1
ATOM 608 N N . VAL A 1 73 ? 10.440 -11.508 -7.987 1.00 94.62 73 VAL A N 1
ATOM 609 C CA . VAL A 1 73 ? 9.941 -12.472 -8.976 1.00 94.62 73 VAL A CA 1
ATOM 610 C C . VAL A 1 73 ? 8.437 -12.651 -8.776 1.00 94.62 73 VAL A C 1
ATOM 612 O O . VAL A 1 73 ? 7.993 -12.988 -7.677 1.00 94.62 73 VAL A O 1
ATOM 615 N N . TYR A 1 74 ? 7.666 -12.380 -9.827 1.00 95.69 74 TYR A N 1
ATOM 616 C CA . TYR A 1 74 ? 6.224 -12.629 -9.894 1.00 95.69 74 TYR A CA 1
ATOM 617 C C . TYR A 1 74 ? 5.943 -13.942 -10.631 1.00 95.69 74 TYR A C 1
ATOM 619 O O . TYR A 1 74 ? 6.787 -14.416 -11.392 1.00 95.69 74 TYR A O 1
ATOM 627 N N . ASP A 1 75 ? 4.756 -14.506 -10.405 1.00 95.12 75 ASP A N 1
ATOM 628 C CA . ASP A 1 75 ? 4.230 -15.644 -11.157 1.00 95.12 75 ASP A CA 1
ATOM 629 C C . ASP A 1 75 ? 2.888 -15.252 -11.815 1.00 95.12 75 ASP A C 1
ATOM 631 O O . ASP A 1 75 ? 1.927 -14.963 -11.092 1.00 95.12 75 ASP A O 1
ATOM 635 N N . PRO A 1 76 ? 2.814 -15.167 -13.159 1.00 95.12 76 PRO A N 1
ATOM 636 C CA . PRO A 1 76 ? 3.934 -15.284 -14.099 1.00 95.12 76 PRO A CA 1
ATOM 637 C C . PRO A 1 76 ? 4.931 -14.108 -13.975 1.00 95.12 76 PRO A C 1
ATOM 639 O O . PRO A 1 76 ? 4.559 -13.040 -13.476 1.00 95.12 76 PRO A O 1
ATOM 642 N N . PRO A 1 77 ? 6.188 -14.263 -14.444 1.00 96.12 77 PRO A N 1
ATOM 643 C CA . PRO A 1 77 ? 7.160 -13.173 -14.451 1.00 96.12 77 PRO A CA 1
ATOM 644 C C . PRO A 1 77 ? 6.685 -11.971 -15.274 1.00 96.12 77 PRO A C 1
ATOM 646 O O . PRO A 1 77 ? 6.040 -12.130 -16.312 1.00 96.12 77 PRO A O 1
ATOM 649 N N . ASP A 1 78 ? 7.057 -10.766 -14.837 1.00 96.38 78 ASP A N 1
ATOM 650 C CA . ASP A 1 78 ? 6.754 -9.530 -15.563 1.00 96.38 78 ASP A CA 1
ATOM 651 C C . ASP A 1 78 ? 7.401 -9.568 -16.970 1.00 96.38 78 ASP A C 1
ATOM 653 O O . ASP A 1 78 ? 8.622 -9.742 -17.074 1.00 96.38 78 ASP A O 1
ATOM 657 N N . PRO A 1 79 ? 6.638 -9.379 -18.066 1.00 96.31 79 PRO A N 1
ATOM 658 C CA . PRO A 1 79 ? 7.223 -9.297 -19.399 1.00 96.31 79 PRO A CA 1
ATOM 659 C C . PRO A 1 79 ? 8.049 -8.005 -19.580 1.00 96.31 79 PRO A C 1
ATOM 661 O O . PRO A 1 79 ? 7.873 -7.033 -18.835 1.00 96.31 79 PRO A O 1
ATOM 664 N N . PRO A 1 80 ? 8.940 -7.939 -20.589 1.00 96.62 80 PRO A N 1
ATOM 665 C CA . PRO A 1 80 ? 9.707 -6.728 -20.877 1.00 96.62 80 PRO A CA 1
ATOM 666 C C . PRO A 1 80 ? 8.807 -5.493 -21.033 1.00 96.62 80 PRO A C 1
ATOM 668 O O . PRO A 1 80 ? 7.815 -5.520 -21.757 1.00 96.62 80 PRO A O 1
ATOM 671 N N . GLY A 1 81 ? 9.145 -4.403 -20.338 1.00 96.81 81 GLY A N 1
ATOM 672 C CA . GLY A 1 81 ? 8.386 -3.146 -20.377 1.00 96.81 81 GLY A CA 1
ATOM 673 C C . GLY A 1 81 ? 7.088 -3.129 -19.558 1.00 96.81 81 GLY A C 1
ATOM 674 O O . GLY A 1 81 ? 6.420 -2.097 -19.522 1.00 96.81 81 GLY A O 1
ATOM 675 N N . TYR A 1 82 ? 6.730 -4.211 -18.855 1.00 97.88 82 TYR A N 1
ATOM 676 C CA . TYR A 1 82 ? 5.459 -4.301 -18.123 1.00 97.88 82 TYR A CA 1
ATOM 677 C C . TYR A 1 82 ? 5.286 -3.232 -17.041 1.00 97.88 82 TYR A C 1
ATOM 679 O O . TYR A 1 82 ? 4.190 -2.698 -16.856 1.00 97.88 82 TYR A O 1
ATOM 687 N N . PHE A 1 83 ? 6.369 -2.879 -16.341 1.00 98.19 83 PHE A N 1
ATOM 688 C CA . PHE A 1 83 ? 6.301 -1.847 -15.312 1.00 98.19 83 PHE A CA 1
ATOM 689 C C . PHE A 1 83 ? 5.867 -0.495 -15.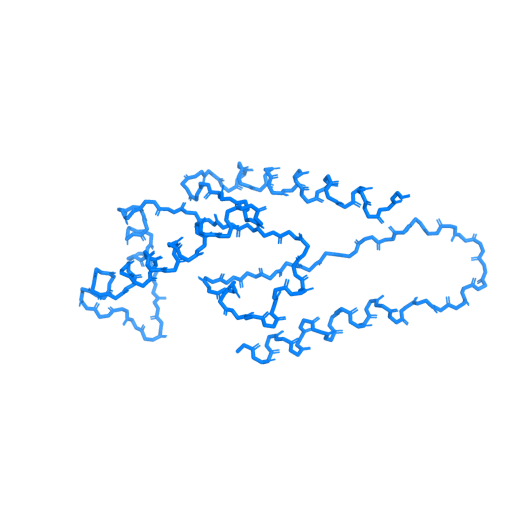894 1.00 98.19 83 PHE A C 1
ATOM 691 O O . PHE A 1 83 ? 4.940 0.134 -15.387 1.00 98.19 83 PHE A O 1
ATOM 698 N N . ASP A 1 84 ? 6.507 -0.090 -16.989 1.00 98.25 84 ASP A N 1
ATOM 699 C CA . ASP A 1 84 ? 6.297 1.210 -17.629 1.00 98.25 84 ASP A CA 1
ATOM 700 C C . ASP A 1 84 ? 4.991 1.255 -18.421 1.00 98.25 84 ASP A C 1
ATO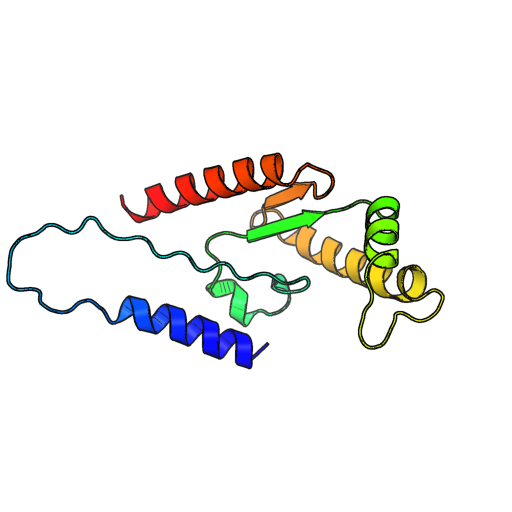M 702 O O . ASP A 1 84 ? 4.284 2.259 -18.398 1.00 98.25 84 ASP A O 1
ATOM 706 N N . GLY A 1 85 ? 4.660 0.157 -19.103 1.00 98.25 85 GLY A N 1
ATOM 707 C CA . GLY A 1 85 ? 3.483 0.067 -19.962 1.00 98.25 85 GLY A CA 1
ATOM 708 C C . GLY A 1 85 ? 2.183 -0.249 -19.224 1.00 98.25 85 GLY A C 1
ATOM 709 O O . GLY A 1 85 ? 1.112 0.023 -19.760 1.00 98.25 85 GLY A O 1
ATOM 710 N N . HIS A 1 86 ? 2.246 -0.823 -18.017 1.00 97.75 86 HIS A N 1
ATOM 711 C CA . HIS A 1 86 ? 1.049 -1.290 -17.315 1.00 97.75 86 HIS A CA 1
ATOM 712 C C . HIS A 1 86 ? 1.031 -0.942 -15.827 1.00 97.75 86 HIS A C 1
ATOM 714 O O . HIS A 1 86 ? 0.129 -0.240 -15.372 1.00 97.75 86 HIS A O 1
ATOM 720 N N . VAL A 1 87 ? 2.022 -1.400 -15.059 1.00 97.94 87 VAL A N 1
ATOM 721 C CA . VAL A 1 87 ? 1.996 -1.297 -13.588 1.00 97.94 87 VAL A CA 1
ATOM 722 C C . VAL A 1 87 ? 1.932 0.156 -13.129 1.00 97.94 87 VAL A C 1
ATOM 724 O O . VAL A 1 87 ? 1.068 0.512 -12.328 1.00 97.94 87 VAL A O 1
ATOM 727 N N . TRP A 1 88 ? 2.839 0.994 -13.628 1.00 98.44 88 TRP A N 1
ATOM 728 C CA . TRP A 1 88 ? 2.928 2.385 -13.210 1.00 98.44 88 TRP A CA 1
ATOM 729 C C . TRP A 1 88 ? 1.743 3.229 -13.697 1.00 98.44 88 TRP A C 1
ATOM 731 O O . TRP A 1 88 ? 1.144 3.903 -12.858 1.00 98.44 88 TRP A O 1
ATOM 741 N N . PRO A 1 89 ? 1.307 3.157 -14.973 1.00 98.50 89 PRO A N 1
ATOM 742 C CA . PRO A 1 89 ? 0.085 3.832 -15.412 1.00 98.50 89 PRO A CA 1
ATOM 743 C C . PRO A 1 89 ? -1.148 3.467 -14.572 1.00 98.50 89 PRO A C 1
ATOM 745 O O . PRO A 1 89 ? -1.908 4.349 -14.169 1.00 98.50 89 PRO A O 1
ATOM 748 N N . MET A 1 90 ? -1.320 2.181 -14.242 1.00 98.00 90 MET A N 1
ATOM 749 C CA . MET A 1 90 ? -2.430 1.724 -13.398 1.00 98.00 90 MET A CA 1
ATOM 750 C C . MET A 1 90 ? -2.307 2.220 -11.954 1.00 98.00 90 MET A C 1
ATOM 752 O O . MET A 1 90 ? -3.313 2.600 -11.355 1.00 98.00 90 MET A O 1
ATOM 756 N N . TYR A 1 91 ? -1.089 2.276 -11.406 1.00 97.62 91 TYR A N 1
ATOM 757 C CA . TYR A 1 91 ? -0.839 2.886 -10.101 1.00 97.62 91 TYR A CA 1
ATOM 758 C C . TYR A 1 91 ? -1.162 4.383 -10.088 1.00 97.62 91 TYR A C 1
ATOM 760 O O . TYR A 1 91 ? -1.796 4.843 -9.145 1.00 97.62 91 TYR A O 1
ATOM 768 N N . ILE A 1 92 ? -0.770 5.147 -11.114 1.00 97.88 92 ILE A N 1
ATOM 769 C CA . ILE A 1 92 ? -1.072 6.584 -11.188 1.00 97.88 92 ILE A CA 1
ATOM 770 C C . ILE A 1 92 ? -2.581 6.812 -11.203 1.00 97.88 92 ILE A C 1
ATOM 772 O O . ILE A 1 92 ? -3.078 7.584 -10.384 1.00 97.88 92 ILE A O 1
ATOM 776 N N . LYS A 1 93 ? -3.315 6.064 -12.037 1.00 96.62 93 LYS A N 1
ATOM 777 C CA . LYS A 1 93 ? -4.782 6.099 -12.046 1.00 96.62 93 LYS A CA 1
ATOM 778 C C . LYS A 1 93 ? -5.362 5.807 -10.658 1.00 96.62 93 LYS A C 1
ATOM 780 O O . LYS A 1 93 ? -6.202 6.554 -10.166 1.00 96.62 93 LYS A O 1
ATOM 785 N N . HIS A 1 94 ? -4.878 4.755 -9.998 1.00 95.50 94 HIS A N 1
ATOM 786 C CA . HIS A 1 94 ? -5.305 4.409 -8.643 1.00 95.50 94 HIS A CA 1
ATOM 787 C C . HIS A 1 94 ? -5.002 5.530 -7.636 1.00 95.50 94 HIS A C 1
ATOM 789 O O . HIS A 1 94 ? -5.867 5.928 -6.859 1.00 95.50 94 HIS A O 1
ATOM 795 N N . LYS A 1 95 ? -3.792 6.094 -7.670 1.00 95.62 95 LYS A N 1
ATOM 796 C CA . LYS A 1 95 ? -3.359 7.169 -6.773 1.00 95.62 95 LYS A CA 1
ATOM 797 C C . LYS A 1 95 ? -4.210 8.428 -6.945 1.00 95.62 95 LYS A C 1
ATOM 799 O O . LYS A 1 95 ? -4.552 9.062 -5.952 1.00 95.62 95 LYS A O 1
ATOM 804 N N . GLU A 1 96 ? -4.572 8.787 -8.173 1.00 95.56 96 GLU A N 1
ATOM 805 C CA . GLU A 1 96 ? -5.477 9.910 -8.443 1.00 95.56 96 GLU A CA 1
ATOM 806 C C . GLU A 1 96 ? -6.861 9.699 -7.822 1.00 95.56 96 GLU A C 1
ATOM 808 O O . GLU A 1 96 ? -7.445 10.638 -7.279 1.00 95.56 96 GLU A O 1
ATOM 813 N N . GLU A 1 97 ? -7.377 8.470 -7.857 1.00 93.75 97 GLU A N 1
ATOM 814 C CA . GLU A 1 97 ? -8.626 8.110 -7.184 1.00 93.75 97 GLU A CA 1
ATOM 815 C C . GLU A 1 97 ? -8.483 8.213 -5.655 1.00 93.75 97 GLU A C 1
ATOM 817 O O . GLU A 1 97 ? -9.357 8.780 -4.998 1.00 93.75 97 GLU A O 1
ATOM 822 N N . MET A 1 98 ? -7.350 7.784 -5.087 1.00 94.12 98 MET A N 1
ATOM 823 C CA . MET A 1 98 ? -7.080 7.895 -3.645 1.00 94.12 98 MET A CA 1
ATOM 824 C C . MET A 1 98 ? -6.891 9.338 -3.177 1.00 94.12 98 MET A C 1
ATOM 826 O O . MET A 1 98 ? -7.350 9.697 -2.094 1.00 94.12 98 MET A O 1
ATOM 830 N N . ASN A 1 99 ? -6.282 10.199 -3.995 1.00 92.44 99 ASN A N 1
ATOM 831 C CA . ASN A 1 99 ? -6.124 11.622 -3.681 1.00 92.44 99 ASN A CA 1
ATOM 832 C C . ASN A 1 99 ? -7.482 12.325 -3.504 1.00 92.44 99 ASN A C 1
ATOM 834 O O . ASN A 1 99 ? -7.606 13.233 -2.684 1.00 92.44 99 ASN A O 1
ATOM 838 N N . LYS A 1 100 ? -8.533 11.884 -4.211 1.00 91.88 100 LYS A N 1
ATOM 839 C CA . LYS A 1 100 ? -9.902 12.407 -4.023 1.00 91.88 100 LYS A CA 1
ATOM 840 C C . LYS A 1 100 ? -10.489 12.036 -2.656 1.00 91.88 100 LYS A C 1
ATOM 842 O O . LYS A 1 100 ? -11.399 12.708 -2.179 1.00 91.88 100 LYS A O 1
ATOM 847 N N . LEU A 1 101 ? -9.960 10.992 -2.021 1.00 86.38 101 LEU A N 1
ATOM 848 C CA . LEU A 1 101 ? -10.353 10.494 -0.703 1.00 86.38 101 LEU A CA 1
ATOM 849 C C . LEU A 1 101 ? -9.377 10.926 0.405 1.00 86.38 101 LEU A C 1
ATOM 851 O O . LEU A 1 101 ? -9.427 10.364 1.495 1.00 86.38 101 LEU A O 1
ATOM 855 N N . GLN A 1 102 ? -8.516 11.924 0.164 1.00 80.50 102 GLN A N 1
ATOM 856 C CA . GLN A 1 102 ? -7.432 12.317 1.080 1.00 80.50 102 GLN A CA 1
ATOM 857 C C . GLN A 1 102 ? -7.865 12.588 2.527 1.00 80.50 102 GLN A C 1
ATOM 859 O O . GLN A 1 102 ? -7.120 12.296 3.452 1.00 80.50 102 GLN A O 1
ATOM 864 N N . ASN A 1 103 ? -9.095 13.056 2.747 1.00 82.88 103 ASN A N 1
ATOM 865 C CA . ASN A 1 103 ? -9.616 13.305 4.096 1.00 82.88 103 ASN A CA 1
ATOM 866 C C . ASN A 1 103 ? -9.885 12.015 4.896 1.00 82.88 103 ASN A C 1
ATOM 868 O O . ASN A 1 103 ? -10.161 12.088 6.088 1.00 82.88 103 ASN A O 1
ATOM 872 N N . LYS A 1 104 ? -9.855 10.847 4.244 1.00 87.75 104 LYS A N 1
ATOM 873 C CA . LYS A 1 104 ? -10.104 9.527 4.841 1.00 87.75 104 LYS A CA 1
ATOM 874 C C . LYS A 1 104 ? -8.861 8.636 4.878 1.00 87.75 104 LYS A C 1
ATOM 876 O O . LYS A 1 104 ? -8.945 7.546 5.434 1.00 87.75 104 LYS A O 1
ATOM 881 N N . ILE A 1 105 ? -7.761 9.039 4.236 1.00 94.75 105 ILE A N 1
ATOM 882 C CA . ILE A 1 105 ? -6.581 8.196 4.009 1.00 94.75 105 ILE A CA 1
ATOM 883 C C . ILE A 1 105 ? -5.334 8.926 4.492 1.00 94.75 105 ILE A C 1
ATOM 885 O O . ILE A 1 105 ? -5.035 10.031 4.044 1.00 94.75 105 ILE A O 1
ATOM 889 N N . VAL A 1 106 ? -4.555 8.266 5.345 1.00 96.12 106 VAL A N 1
ATOM 890 C CA . VAL A 1 106 ? -3.234 8.747 5.742 1.00 96.12 106 VAL A CA 1
ATOM 891 C C . VAL A 1 106 ? -2.200 8.270 4.724 1.00 96.12 106 VAL A C 1
ATOM 893 O O . VAL A 1 106 ? -1.928 7.074 4.598 1.00 96.12 106 VAL A O 1
ATOM 896 N N . PHE A 1 107 ? -1.610 9.207 3.984 1.00 96.88 107 PHE A N 1
ATOM 897 C CA . PHE A 1 107 ? -0.549 8.905 3.026 1.00 96.88 107 PHE A CA 1
ATOM 898 C C . PHE A 1 107 ? 0.800 8.784 3.731 1.00 96.88 107 PHE A C 1
ATOM 900 O O . PHE A 1 107 ? 1.236 9.692 4.436 1.00 96.88 107 PHE A O 1
ATOM 907 N N . LEU A 1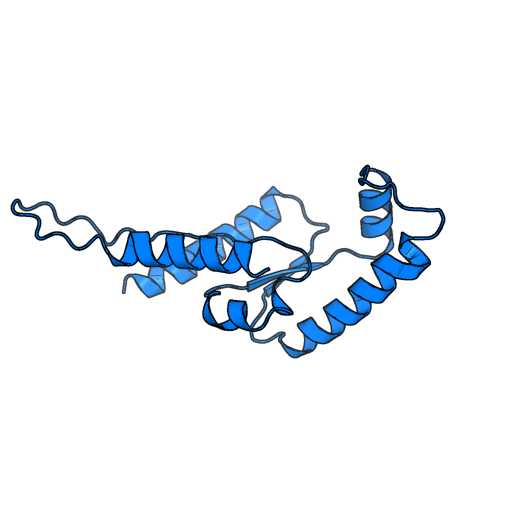 108 ? 1.470 7.659 3.506 1.00 97.88 108 LEU A N 1
ATOM 908 C CA . LEU A 1 108 ? 2.762 7.331 4.087 1.00 97.88 108 LEU A CA 1
ATOM 909 C C . LEU A 1 108 ? 3.846 7.366 3.008 1.00 97.88 108 LEU A C 1
ATOM 911 O O . LEU A 1 108 ? 3.650 6.904 1.879 1.00 97.88 108 LEU A O 1
ATOM 915 N N . ASP A 1 109 ? 5.015 7.883 3.370 1.00 98.12 109 ASP A N 1
ATOM 916 C CA . ASP A 1 109 ? 6.209 7.811 2.535 1.00 98.12 109 ASP A CA 1
ATOM 917 C C . ASP A 1 109 ? 6.859 6.428 2.681 1.00 98.12 109 ASP A C 1
ATOM 919 O O . ASP A 1 109 ? 7.494 6.117 3.688 1.00 98.12 109 ASP A O 1
ATOM 923 N N . GLY A 1 110 ? 6.698 5.589 1.659 1.00 97.81 110 GLY A N 1
ATOM 924 C CA . GLY A 1 110 ? 7.251 4.239 1.603 1.00 97.81 110 GLY A CA 1
ATOM 925 C C . GLY A 1 110 ? 8.753 4.179 1.311 1.00 97.81 110 GLY A C 1
ATOM 926 O O . GLY A 1 110 ? 9.296 3.078 1.171 1.00 97.81 110 GLY A O 1
ATOM 927 N N . THR A 1 111 ? 9.435 5.323 1.185 1.00 98.00 111 THR A N 1
ATOM 928 C CA . THR A 1 111 ? 10.905 5.392 1.106 1.00 98.00 111 THR A CA 1
ATOM 929 C C . THR A 1 111 ? 11.577 5.402 2.479 1.00 98.00 111 THR A C 1
ATOM 931 O O . THR A 1 111 ? 12.765 5.099 2.567 1.00 98.00 111 THR A O 1
ATOM 934 N N . LYS A 1 112 ? 10.812 5.670 3.544 1.00 98.19 112 LYS A N 1
ATOM 935 C CA . LYS A 1 112 ? 11.268 5.607 4.935 1.00 98.19 112 LYS A CA 1
ATOM 936 C C . LYS A 1 112 ? 11.658 4.197 5.370 1.00 98.19 112 LYS A C 1
ATOM 938 O O . LYS A 1 112 ? 11.298 3.197 4.741 1.00 98.19 112 LYS A O 1
ATOM 943 N N . THR A 1 113 ? 12.382 4.125 6.483 1.00 98.06 113 THR A N 1
ATOM 944 C CA . THR A 1 113 ? 12.714 2.852 7.127 1.00 98.06 113 THR A CA 1
ATOM 945 C C . THR A 1 113 ? 11.457 2.155 7.651 1.00 98.06 113 THR A C 1
ATOM 947 O O . THR A 1 113 ? 10.421 2.782 7.901 1.00 98.06 113 THR A O 1
ATOM 950 N N . LYS A 1 114 ? 11.537 0.832 7.828 1.00 97.31 114 LYS A N 1
ATOM 951 C CA . LYS A 1 114 ? 10.416 0.050 8.368 1.00 97.31 114 LYS A CA 1
ATOM 952 C C . LYS A 1 114 ? 10.065 0.513 9.779 1.00 97.31 114 LYS A C 1
ATOM 954 O O . LYS A 1 114 ? 8.893 0.572 10.124 1.00 97.31 114 LYS A O 1
ATOM 959 N N . GLU A 1 115 ? 11.077 0.870 10.558 1.00 98.25 115 GLU A N 1
ATOM 960 C CA . GLU A 1 115 ? 10.978 1.314 11.942 1.00 98.25 115 GLU A CA 1
ATOM 961 C C . GLU A 1 115 ? 10.262 2.663 12.040 1.00 98.25 115 GLU A C 1
ATOM 963 O O . GLU A 1 115 ? 9.375 2.817 12.877 1.00 98.25 115 GLU A O 1
ATOM 968 N N . GLU A 1 116 ? 10.573 3.618 11.157 1.00 98.19 116 GLU A N 1
ATOM 969 C CA . GLU A 1 116 ? 9.858 4.899 11.088 1.00 98.19 116 GLU A CA 1
ATOM 970 C C . GLU A 1 116 ? 8.374 4.707 10.760 1.00 98.19 116 GLU A C 1
ATOM 972 O O . GLU A 1 116 ? 7.512 5.268 11.440 1.00 98.19 116 GLU A O 1
ATOM 977 N N . ILE A 1 117 ? 8.070 3.906 9.732 1.00 98.25 117 ILE A N 1
ATOM 978 C CA . ILE A 1 117 ? 6.688 3.642 9.309 1.00 98.25 117 ILE A CA 1
ATOM 979 C C . ILE A 1 117 ? 5.928 2.914 10.421 1.00 98.25 117 ILE A C 1
ATOM 981 O O . ILE A 1 117 ? 4.815 3.310 10.765 1.00 98.25 117 ILE A O 1
ATOM 985 N N . LEU A 1 118 ? 6.538 1.886 11.018 1.00 98.00 118 LEU A N 1
ATOM 986 C CA . LEU A 1 118 ? 5.949 1.126 12.115 1.00 98.00 118 LEU A CA 1
ATOM 987 C C . LEU A 1 118 ? 5.678 2.018 13.326 1.00 98.00 118 LEU A C 1
ATOM 989 O O . LEU A 1 118 ? 4.580 1.976 13.867 1.00 98.00 118 LEU A O 1
ATOM 993 N N . CYS A 1 119 ? 6.647 2.840 13.734 1.00 98.12 119 CYS A N 1
ATOM 994 C CA . CYS A 1 119 ? 6.503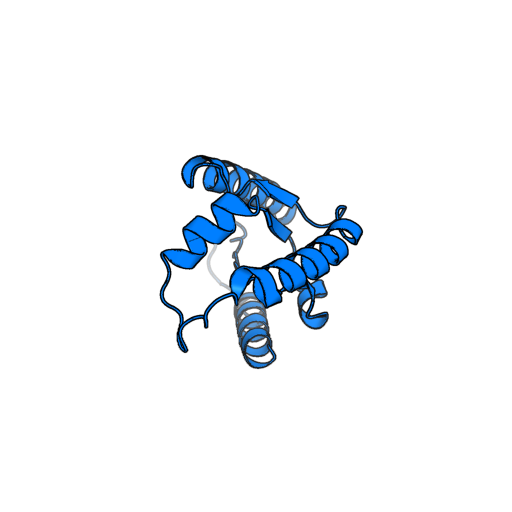 3.748 14.869 1.00 98.12 119 CYS A CA 1
ATOM 995 C C . CYS A 1 119 ? 5.336 4.723 14.659 1.00 98.12 119 CYS A C 1
ATOM 997 O O . CYS A 1 119 ? 4.513 4.913 15.561 1.00 98.12 119 CYS A O 1
ATOM 999 N N . TYR A 1 120 ? 5.226 5.288 13.453 1.00 98.00 120 TYR A N 1
ATOM 1000 C CA . TYR A 1 120 ? 4.132 6.182 13.092 1.00 98.00 120 TYR A CA 1
ATOM 1001 C C . TYR A 1 120 ? 2.772 5.471 13.147 1.00 98.00 120 TYR A C 1
ATOM 1003 O O . TYR A 1 120 ? 1.892 5.892 13.897 1.00 98.00 120 TYR A O 1
ATOM 1011 N N . VAL A 1 121 ? 2.615 4.369 12.402 1.00 97.44 121 VAL A N 1
ATOM 1012 C CA . VAL A 1 121 ? 1.341 3.636 12.291 1.00 97.44 121 VAL A CA 1
ATOM 1013 C C . VAL A 1 121 ? 0.919 3.063 13.643 1.00 97.44 121 VAL A C 1
ATOM 1015 O O . VAL A 1 121 ? -0.240 3.181 14.024 1.00 97.44 121 VAL A O 1
ATOM 1018 N N . PHE A 1 122 ? 1.853 2.506 14.416 1.00 96.31 122 PHE A N 1
ATOM 1019 C CA . PHE A 1 122 ? 1.573 1.989 15.754 1.00 96.31 122 PHE A CA 1
ATOM 1020 C C . PHE A 1 122 ? 1.063 3.083 16.696 1.00 96.31 122 PHE A C 1
ATOM 1022 O O . PHE A 1 122 ? 0.074 2.888 17.402 1.00 96.31 122 PHE A O 1
ATOM 1029 N N . THR A 1 123 ? 1.720 4.245 16.701 1.00 96.31 123 THR A N 1
ATOM 1030 C CA . THR A 1 123 ? 1.311 5.376 17.543 1.00 96.31 123 THR A CA 1
ATOM 1031 C C . THR A 1 123 ? -0.076 5.878 17.156 1.00 96.31 123 THR A C 1
ATOM 1033 O O . THR A 1 123 ? -0.880 6.194 18.033 1.00 96.31 123 THR A O 1
ATOM 1036 N N . ASP A 1 124 ? -0.359 5.946 15.858 1.00 95.62 124 ASP A N 1
ATOM 1037 C CA . ASP A 1 124 ? -1.648 6.382 15.332 1.00 95.62 124 ASP A CA 1
ATOM 1038 C C . ASP A 1 124 ? -2.781 5.400 15.679 1.00 95.62 124 ASP A C 1
ATOM 1040 O O . ASP A 1 124 ? -3.785 5.803 16.265 1.00 95.62 124 ASP A O 1
ATOM 1044 N N . ILE A 1 125 ? -2.578 4.096 15.452 1.00 94.50 125 ILE A N 1
ATOM 1045 C CA . ILE A 1 125 ? -3.531 3.042 15.839 1.00 94.50 125 ILE A CA 1
ATOM 1046 C C . ILE A 1 125 ? -3.773 3.054 17.350 1.00 94.50 125 ILE A C 1
ATOM 1048 O O . ILE A 1 125 ? -4.917 2.968 17.792 1.00 94.50 125 ILE A O 1
ATOM 1052 N N . LYS A 1 126 ? -2.718 3.199 18.163 1.00 92.56 126 LYS A N 1
ATOM 1053 C CA . LYS A 1 126 ? -2.850 3.256 19.625 1.00 92.56 126 LYS A CA 1
ATOM 1054 C C . LYS A 1 126 ? -3.713 4.438 20.068 1.00 92.56 126 LYS A C 1
ATOM 1056 O O . LYS A 1 126 ? -4.537 4.280 20.962 1.00 92.56 126 LYS A O 1
ATOM 1061 N N . LYS A 1 127 ? -3.545 5.612 19.451 1.00 92.31 127 LYS A N 1
ATOM 1062 C CA . LYS A 1 127 ? -4.386 6.786 19.729 1.00 92.31 127 LYS A CA 1
ATOM 1063 C C . LYS A 1 127 ? -5.839 6.544 19.329 1.00 92.31 127 LYS A C 1
ATOM 1065 O O . LYS A 1 127 ? -6.726 6.871 20.106 1.00 92.31 127 LYS A O 1
ATOM 1070 N N . ALA A 1 128 ? -6.073 5.948 18.160 1.00 89.81 128 ALA A N 1
ATOM 1071 C CA . ALA A 1 128 ? -7.419 5.606 17.708 1.00 89.81 128 ALA A CA 1
ATOM 1072 C C . ALA A 1 128 ? -8.108 4.617 18.665 1.00 89.81 128 ALA A C 1
ATOM 1074 O O . ALA A 1 128 ? -9.247 4.843 19.057 1.00 89.81 128 ALA A O 1
ATOM 1075 N N . ALA A 1 129 ? -7.392 3.584 19.119 1.00 87.69 129 ALA A N 1
ATOM 1076 C CA . ALA A 1 129 ? -7.924 2.577 20.035 1.00 87.69 129 ALA A CA 1
ATOM 1077 C C . ALA A 1 129 ? -8.339 3.151 21.401 1.00 87.69 129 ALA A C 1
ATOM 1079 O O . ALA A 1 129 ? -9.345 2.720 21.956 1.00 87.69 129 ALA A O 1
ATOM 1080 N N . LEU A 1 130 ? -7.613 4.148 21.926 1.00 84.56 130 LEU A N 1
ATOM 1081 C CA . LEU A 1 130 ? -7.967 4.813 23.190 1.00 84.56 130 LEU A CA 1
ATOM 1082 C C . LEU A 1 130 ? -9.319 5.544 23.122 1.00 84.56 130 LEU A C 1
ATOM 1084 O O . LEU A 1 130 ? -10.013 5.649 24.133 1.00 84.56 130 LEU A O 1
ATOM 1088 N N . HIS A 1 131 ? -9.711 6.032 21.941 1.00 76.50 131 HIS A N 1
ATOM 1089 C CA . HIS A 1 131 ? -11.024 6.648 21.737 1.00 76.50 131 HIS A CA 1
ATOM 1090 C C . HIS A 1 131 ? -12.163 5.622 21.648 1.00 76.50 131 HIS A C 1
ATOM 1092 O O . HIS A 1 131 ? -13.316 6.002 21.800 1.00 76.50 131 HIS A O 1
ATOM 1098 N N . CYS A 1 132 ? -11.866 4.340 21.411 1.00 67.12 132 CYS A N 1
ATOM 1099 C CA . CYS A 1 132 ? -12.872 3.274 21.374 1.00 67.12 132 CYS A CA 1
ATOM 1100 C C . CYS A 1 132 ? -13.212 2.721 22.767 1.00 67.12 132 CYS A C 1
ATOM 1102 O O . CYS A 1 132 ? -14.243 2.075 22.926 1.00 67.12 132 CYS A O 1
ATOM 1104 N N . THR A 1 133 ? -12.343 2.938 23.758 1.00 60.72 133 THR A N 1
ATOM 1105 C CA . THR A 1 133 ? -12.501 2.442 25.136 1.00 60.72 133 THR A CA 1
ATOM 1106 C C . THR A 1 133 ? -12.983 3.511 26.124 1.00 60.72 133 THR A C 1
ATOM 1108 O O . THR A 1 133 ? -13.058 3.227 27.317 1.00 60.72 133 THR A O 1
ATOM 1111 N N . SER A 1 134 ? -13.254 4.734 25.651 1.00 50.44 134 SER A N 1
ATOM 1112 C CA . SER A 1 134 ? -13.751 5.871 26.448 1.00 50.44 134 SER A CA 1
ATOM 1113 C C . SER A 1 134 ? -15.242 6.083 26.217 1.00 50.44 134 SER A C 1
ATOM 1115 O O . SER A 1 134 ? -15.948 6.368 27.209 1.00 50.44 134 SER A O 1
#

Secondary structure (DSSP, 8-state):
-HHHHHHHHHHHHHHHT------S---------------TTGGG-GGGTTT-SS-EEEE--HHHHHHHHHTSPPSSPPPTTHIIIIIHHHHHHHHHHHHTTGGG-EEEETTS-HHHHHHHHHHHHHHHHHHH--

Sequence (134 aa):
MEAMMSDILSRITQHKGTEQPQTSQEKCDPSVHFLIIEGFLLYHYKPLDEVFDQRYFLTVPYEECKRRRSTRVYDPPDPPGYFDGHVWPMYIKHKEEMNKLQNKIVFLDGTKTKEEILCYVFTDIKKAALHCTS

Organism: Engystomops pustulosus (NCBI:txid76066)